Protein AF-K2BDY6-F1 (afdb_monomer_lite)

pLDDT: mean 71.17, std 20.34, range [28.33, 97.94]

Foldseek 3Di:
DVVVVVVVVVVVVVVVVVVVVVVQVVVQVVLQVLVVQLCCCQQVVLHLVSNVVSDDPWADDPPPVFDTDSVSSNVVSVVCCVPPVPKDKDFPDKGGDGQFAPDPPPDDDDDPDPDPRRRDIDTDIDIPGPDDCPDD

Secondary structure (DSSP, 8-state):
-HHHHHHHHHHHHHHHHHHHHHHHHHHHHHHHHHHHHHHIIIIIS--HHHHGGG--S----SSTTSPPHHHHHHHHHHHHHHH-TT-EEEEEEEEE-TTPPPP--SSS-------TT---EEEEEEEE-SS-----

Structure (mmCIF, N/CA/C/O backbone):
data_AF-K2BDY6-F1
#
_entry.id   AF-K2BDY6-F1
#
loop_
_atom_site.group_PDB
_atom_site.id
_atom_site.type_symbol
_atom_site.label_atom_id
_atom_site.label_alt_id
_atom_site.label_comp_id
_atom_site.label_asym_id
_atom_site.label_entity_id
_atom_site.label_seq_id
_atom_site.pdbx_PDB_ins_code
_atom_site.Cartn_x
_atom_site.Cartn_y
_atom_site.Cartn_z
_atom_site.occupancy
_atom_site.B_iso_or_equiv
_atom_site.auth_seq_id
_atom_site.auth_comp_id
_atom_site.auth_asym_id
_atom_site.auth_atom_id
_atom_site.pdbx_PDB_model_num
ATOM 1 N N . MET A 1 1 ? -39.887 6.840 42.040 1.00 62.41 1 MET A N 1
ATOM 2 C CA . MET A 1 1 ? -39.705 6.028 40.812 1.00 62.41 1 MET A CA 1
ATOM 3 C C . MET A 1 1 ? -39.164 6.837 39.627 1.00 62.41 1 MET A C 1
ATOM 5 O O . MET A 1 1 ? -38.051 6.552 39.215 1.00 62.41 1 MET A O 1
ATOM 9 N N . LYS A 1 2 ? -39.829 7.901 39.139 1.00 54.91 2 LYS A N 1
ATOM 10 C CA . LYS A 1 2 ? -39.372 8.695 37.964 1.00 54.91 2 LYS A CA 1
ATOM 11 C C . LYS A 1 2 ? -37.924 9.236 38.045 1.00 54.91 2 LYS A C 1
ATOM 13 O O . LYS A 1 2 ? -37.188 9.173 37.069 1.00 54.91 2 LYS A O 1
ATOM 18 N N . ARG A 1 3 ? -37.480 9.690 39.228 1.00 62.12 3 ARG A N 1
ATOM 19 C CA . ARG A 1 3 ? -36.094 10.154 39.475 1.00 62.12 3 ARG A CA 1
ATOM 20 C C . ARG A 1 3 ? -35.042 9.033 39.459 1.00 62.12 3 ARG A C 1
ATOM 22 O O . ARG A 1 3 ? -33.893 9.304 39.135 1.00 62.12 3 ARG A O 1
ATOM 29 N N . LEU A 1 4 ? -35.422 7.798 39.801 1.00 63.75 4 LEU A N 1
ATOM 30 C CA . LEU A 1 4 ? -34.529 6.634 39.728 1.00 63.75 4 LEU A CA 1
ATOM 31 C C . LEU A 1 4 ? -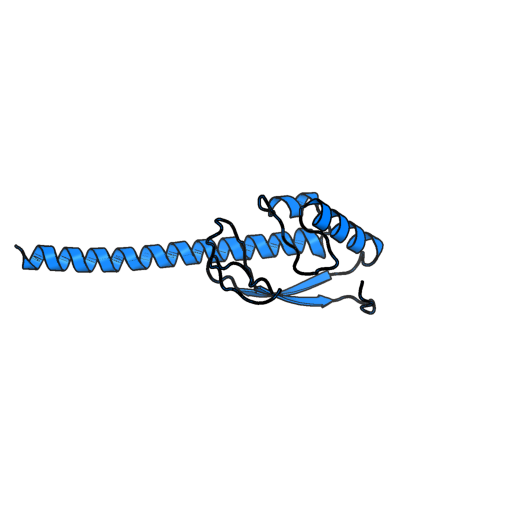34.371 6.161 38.277 1.00 63.75 4 LEU A C 1
ATOM 33 O O . LEU A 1 4 ? -33.253 5.925 37.837 1.00 63.75 4 LEU A O 1
ATOM 37 N N . VAL A 1 5 ? -35.479 6.108 37.527 1.00 67.25 5 VAL A N 1
ATOM 38 C CA . VAL A 1 5 ? -35.483 5.748 36.098 1.00 67.25 5 VAL A CA 1
ATOM 39 C C . VAL A 1 5 ? -34.648 6.747 35.289 1.00 67.25 5 VAL A C 1
ATOM 41 O O . VAL A 1 5 ? -33.817 6.345 34.486 1.00 67.25 5 VAL A O 1
ATOM 44 N N . SER A 1 6 ? -34.776 8.048 35.571 1.00 69.25 6 SER A N 1
ATOM 45 C CA . SER A 1 6 ? -33.988 9.095 34.906 1.00 69.25 6 SER A CA 1
ATOM 46 C C . SER A 1 6 ? -32.477 8.985 35.164 1.00 69.25 6 SER A C 1
ATOM 48 O O . SER A 1 6 ? -31.698 9.140 34.227 1.00 69.25 6 SER A O 1
ATOM 50 N N . LYS A 1 7 ? -32.044 8.661 36.392 1.00 67.50 7 LYS A N 1
ATOM 51 C CA . LYS A 1 7 ? -30.616 8.455 36.698 1.00 67.50 7 LYS A CA 1
ATOM 52 C C . LYS A 1 7 ? -30.046 7.224 35.993 1.00 67.50 7 LYS A C 1
ATOM 54 O O . LYS A 1 7 ? -28.938 7.295 35.474 1.00 67.50 7 LYS A O 1
ATOM 59 N N . PHE A 1 8 ? -30.810 6.132 35.934 1.00 72.56 8 PHE A N 1
ATOM 60 C CA . PHE A 1 8 ? -30.404 4.931 35.203 1.00 72.56 8 PHE A CA 1
ATOM 61 C C . PHE A 1 8 ? -30.235 5.206 33.708 1.00 72.56 8 PHE A C 1
ATOM 63 O O . PHE A 1 8 ? -29.201 4.852 33.158 1.00 72.56 8 PHE A O 1
ATOM 70 N N . VAL A 1 9 ? -31.184 5.915 33.085 1.00 73.12 9 VAL A N 1
ATOM 71 C CA . VAL A 1 9 ? -31.114 6.274 31.657 1.00 73.12 9 VAL A CA 1
ATOM 72 C C . VAL A 1 9 ? -29.879 7.128 31.342 1.00 73.12 9 VAL A C 1
ATOM 74 O O . VAL A 1 9 ? -29.200 6.876 30.353 1.00 73.12 9 VAL A O 1
ATOM 77 N N . VAL A 1 10 ? -29.536 8.105 32.189 1.00 76.38 10 VAL A N 1
ATOM 78 C CA . VAL A 1 10 ? -28.342 8.946 31.982 1.00 76.38 10 VAL A CA 1
ATOM 79 C C . VAL A 1 10 ? -27.049 8.130 32.097 1.00 76.38 10 VAL A C 1
ATOM 81 O O . VAL A 1 10 ? -26.173 8.256 31.243 1.00 76.38 10 VAL A O 1
ATOM 84 N N . ILE A 1 11 ? -26.939 7.256 33.104 1.00 77.19 11 ILE A N 1
ATOM 85 C CA . ILE A 1 11 ? -25.751 6.411 33.314 1.00 77.19 11 ILE A CA 1
ATOM 86 C C . ILE A 1 11 ? -25.575 5.410 32.165 1.00 77.19 11 ILE A C 1
ATOM 88 O O . ILE A 1 11 ? -24.464 5.251 31.661 1.00 77.19 11 ILE A O 1
ATOM 92 N N . THR A 1 12 ? -26.652 4.776 31.695 1.00 72.56 12 THR A N 1
ATOM 93 C CA . THR A 1 12 ? -26.575 3.857 30.550 1.00 72.56 12 THR A CA 1
ATOM 94 C C . THR A 1 12 ? -26.186 4.576 29.261 1.00 72.56 12 THR A C 1
ATOM 96 O O . THR A 1 12 ? -25.372 4.057 28.504 1.00 72.56 12 THR A O 1
ATOM 99 N N . SER A 1 13 ? -26.691 5.792 29.028 1.00 72.44 13 SER A N 1
ATOM 100 C CA . SER A 1 13 ? -26.316 6.588 27.852 1.0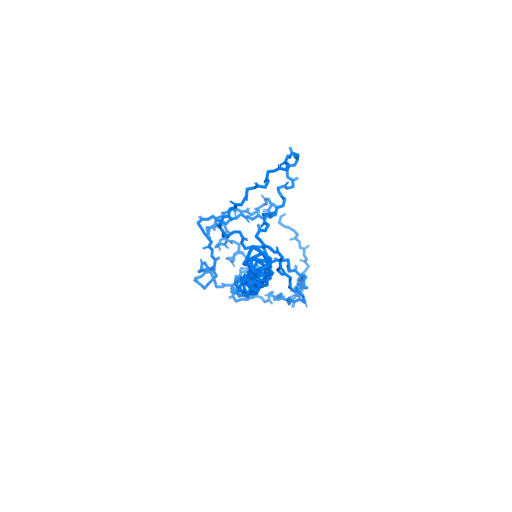0 72.44 13 SER A CA 1
ATOM 101 C C . SER A 1 13 ? -24.838 6.992 27.868 1.00 72.44 13 SER A C 1
ATOM 103 O O . SER A 1 13 ? -24.176 6.921 26.838 1.00 72.44 13 SER A O 1
ATOM 105 N N . LEU A 1 14 ? -24.291 7.351 29.034 1.00 70.25 14 LEU A N 1
ATOM 106 C CA . LEU A 1 14 ? -22.862 7.656 29.201 1.00 70.25 14 LEU A CA 1
ATOM 107 C C . LEU A 1 14 ? -21.963 6.428 28.974 1.00 70.25 14 LEU A C 1
ATOM 109 O O . LEU A 1 14 ? -20.885 6.552 28.392 1.00 70.25 14 LEU A O 1
ATOM 113 N N . LEU A 1 15 ? -22.401 5.235 29.387 1.00 68.75 15 LEU A N 1
ATOM 114 C CA . LEU A 1 15 ? -21.656 3.991 29.162 1.00 68.75 15 LEU A CA 1
ATOM 115 C C . LEU A 1 15 ? -21.592 3.609 27.673 1.00 68.75 15 LEU A C 1
ATOM 117 O O . LEU A 1 15 ? -20.525 3.229 27.197 1.00 68.75 15 LEU A O 1
ATOM 121 N N . MET A 1 16 ? -22.683 3.788 26.921 1.00 65.25 16 MET A N 1
ATOM 122 C CA . MET A 1 16 ? -22.732 3.466 25.484 1.00 65.25 16 MET A CA 1
ATOM 123 C C . MET A 1 16 ? -21.770 4.313 24.640 1.00 65.25 16 MET A C 1
ATOM 125 O O . MET A 1 16 ? -21.199 3.825 23.667 1.00 65.25 16 MET A O 1
ATOM 129 N N . ILE A 1 17 ? -21.553 5.573 25.024 1.00 63.19 17 ILE A N 1
ATOM 130 C CA . ILE A 1 17 ? -20.669 6.495 24.300 1.00 63.19 17 ILE A CA 1
ATOM 131 C C . ILE A 1 17 ? -19.211 5.996 24.322 1.00 63.19 17 ILE A C 1
ATOM 133 O O . ILE A 1 17 ? -18.536 6.024 23.295 1.00 63.19 17 ILE A O 1
ATOM 137 N N . ASN A 1 18 ? -18.738 5.470 25.457 1.00 64.69 18 ASN A N 1
ATOM 138 C CA . ASN A 1 18 ? -17.367 4.963 25.593 1.00 64.69 18 ASN A CA 1
ATOM 139 C C . ASN A 1 18 ? -17.100 3.735 24.705 1.00 64.69 18 ASN A C 1
ATOM 141 O O . ASN A 1 18 ? -16.022 3.613 24.123 1.00 64.69 18 ASN A O 1
ATOM 145 N N . SER A 1 19 ? -18.087 2.847 24.553 1.00 64.50 19 SER A N 1
ATOM 146 C CA . SER A 1 19 ? -17.963 1.652 23.709 1.00 64.50 19 SER A CA 1
ATOM 147 C C . SER A 1 19 ? -17.822 1.994 22.224 1.00 64.50 19 SER A C 1
ATOM 149 O O . SER A 1 19 ? -17.033 1.361 21.529 1.00 64.50 19 SER A O 1
ATOM 151 N N . VAL A 1 20 ? -18.525 3.023 21.740 1.00 66.44 20 VAL A N 1
ATOM 152 C CA . VAL A 1 20 ? -18.424 3.475 20.341 1.00 66.44 20 VAL A CA 1
ATOM 153 C C . VAL A 1 20 ? -17.030 4.036 20.035 1.00 66.44 20 VAL A C 1
ATOM 155 O O . VAL A 1 20 ? -16.454 3.704 19.000 1.00 66.44 20 VAL A O 1
ATOM 158 N N . TYR A 1 21 ? -16.446 4.827 20.943 1.00 70.12 21 TYR A N 1
ATOM 159 C CA . TYR A 1 21 ? -15.077 5.332 20.768 1.00 70.12 21 TYR A CA 1
ATOM 160 C C . TYR A 1 21 ? -14.038 4.206 20.720 1.00 70.12 21 TYR A C 1
ATOM 162 O O . TYR A 1 21 ? -13.149 4.235 19.870 1.00 70.12 21 TYR A O 1
ATOM 170 N N . ALA A 1 22 ? -14.166 3.194 21.583 1.00 63.62 22 ALA A N 1
ATOM 171 C CA . ALA A 1 22 ? -13.259 2.047 21.593 1.00 63.62 22 ALA A CA 1
ATOM 172 C C . ALA A 1 22 ? -13.341 1.214 20.299 1.00 63.62 22 ALA A C 1
ATOM 174 O O . ALA A 1 22 ? -12.312 0.764 19.794 1.00 63.62 22 ALA A O 1
ATOM 175 N N . ILE A 1 23 ? -14.543 1.043 19.736 1.00 67.19 23 ILE A N 1
ATOM 176 C CA . ILE A 1 23 ? -14.751 0.349 18.454 1.00 67.19 23 ILE A CA 1
ATOM 177 C C . ILE A 1 23 ? -14.083 1.118 17.308 1.00 67.19 23 ILE A C 1
ATOM 179 O O . ILE A 1 23 ? -13.337 0.527 16.529 1.00 67.19 23 ILE A O 1
ATOM 183 N N . ASN A 1 24 ? -14.286 2.437 17.237 1.00 73.94 24 ASN A N 1
ATOM 184 C CA . ASN A 1 24 ? -13.678 3.266 16.194 1.00 73.94 24 ASN A CA 1
ATOM 185 C C . ASN A 1 24 ? -12.147 3.260 16.280 1.00 73.94 24 ASN A C 1
ATOM 187 O O . ASN A 1 24 ? -11.480 3.158 15.256 1.00 73.94 24 ASN A O 1
ATOM 191 N N . TYR A 1 25 ? -11.589 3.318 17.492 1.00 74.12 25 TYR A N 1
ATOM 192 C CA . TYR A 1 25 ? -10.142 3.232 17.691 1.00 74.12 25 TYR A CA 1
ATOM 193 C C . TYR A 1 25 ? -9.575 1.886 17.218 1.00 74.12 25 TYR A C 1
ATOM 195 O O . TYR A 1 25 ? -8.566 1.847 16.519 1.00 74.12 25 TYR A O 1
ATOM 203 N N . ASN A 1 26 ? -10.247 0.775 17.537 1.00 81.06 26 ASN A N 1
ATOM 204 C CA . ASN A 1 26 ? -9.825 -0.548 17.077 1.00 81.06 26 ASN A CA 1
ATOM 205 C C . ASN A 1 26 ? -9.829 -0.636 15.540 1.00 81.06 26 ASN A C 1
ATOM 207 O O . ASN A 1 26 ? -8.846 -1.072 14.940 1.00 81.06 26 ASN A O 1
ATOM 211 N N . GLN A 1 27 ? -10.885 -0.125 14.898 1.00 79.50 27 GLN A N 1
ATOM 212 C CA . GLN A 1 27 ? -10.972 -0.090 13.439 1.00 79.50 27 GLN A CA 1
ATOM 213 C C . GLN A 1 27 ? -9.875 0.781 12.808 1.00 79.50 27 GLN A C 1
ATOM 215 O O . GLN A 1 27 ? -9.286 0.386 11.805 1.00 79.50 27 GLN A O 1
ATOM 220 N N . GLN A 1 28 ? -9.557 1.936 13.400 1.00 80.19 28 GLN A N 1
ATOM 221 C CA . GLN A 1 28 ? -8.460 2.797 12.945 1.00 80.19 28 GLN A CA 1
ATOM 222 C C . GLN A 1 28 ? -7.107 2.080 13.015 1.00 80.19 28 GLN A C 1
ATOM 224 O O . GLN A 1 28 ? -6.319 2.159 12.074 1.00 80.19 28 GLN A O 1
ATOM 229 N N . GLU A 1 29 ? -6.841 1.341 14.092 1.00 82.50 29 GLU A N 1
ATOM 230 C CA . GLU A 1 29 ? -5.606 0.566 14.224 1.00 82.50 29 GLU A CA 1
ATOM 231 C C . GLU A 1 29 ? -5.522 -0.562 13.188 1.00 82.50 29 GLU A C 1
ATOM 233 O O . GLU A 1 29 ? -4.480 -0.708 12.549 1.00 82.50 29 GLU A O 1
ATOM 238 N N . ILE A 1 30 ? -6.614 -1.295 12.942 1.00 83.75 30 ILE A N 1
ATOM 239 C CA . ILE A 1 30 ? -6.684 -2.300 11.865 1.00 83.75 30 ILE A CA 1
ATOM 240 C C . ILE A 1 30 ? -6.424 -1.646 10.505 1.00 83.75 30 ILE A C 1
ATOM 242 O O . ILE A 1 30 ? -5.611 -2.136 9.722 1.00 83.75 30 ILE A O 1
ATOM 246 N N . ASN A 1 31 ? -7.069 -0.509 10.237 1.00 81.19 31 ASN A N 1
ATOM 247 C CA . ASN A 1 31 ? -6.905 0.219 8.985 1.00 81.19 31 ASN A CA 1
ATOM 248 C C . ASN A 1 31 ? -5.450 0.654 8.779 1.00 81.19 31 ASN A C 1
ATOM 250 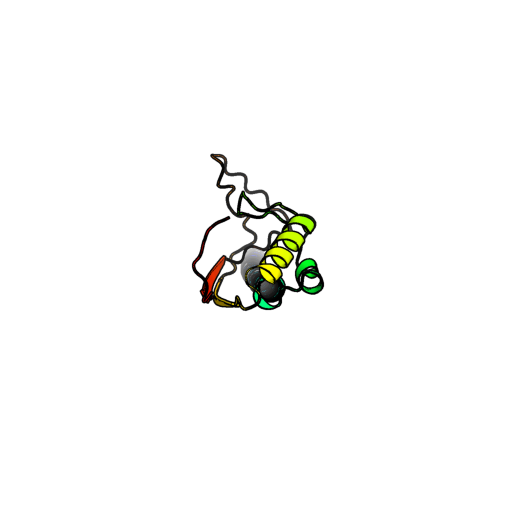O O . ASN A 1 31 ? -4.882 0.464 7.703 1.00 81.19 31 ASN A O 1
ATOM 254 N N . LYS A 1 32 ? -4.816 1.179 9.831 1.00 83.06 32 LYS A N 1
ATOM 255 C CA . LYS A 1 32 ? -3.401 1.544 9.817 1.00 83.06 32 LYS A CA 1
ATOM 256 C C . LYS A 1 32 ? -2.523 0.343 9.473 1.00 83.06 32 LYS A C 1
ATOM 258 O O . LYS A 1 32 ? -1.678 0.466 8.591 1.00 83.06 32 LYS A O 1
ATOM 263 N N . GLN A 1 33 ? -2.729 -0.804 10.125 1.00 88.44 33 GLN A N 1
ATOM 264 C CA . GLN A 1 33 ? -1.943 -2.011 9.845 1.00 88.44 33 GLN A CA 1
ATOM 265 C C . GLN A 1 33 ? -2.139 -2.500 8.409 1.00 88.44 33 GLN A C 1
ATOM 267 O O . GLN A 1 33 ? -1.155 -2.755 7.723 1.00 88.44 33 GLN A O 1
ATOM 272 N N . ASN A 1 34 ? -3.375 -2.521 7.908 1.00 88.06 34 ASN A N 1
ATOM 273 C CA . ASN A 1 34 ? -3.658 -2.901 6.524 1.00 88.06 34 ASN A CA 1
ATOM 274 C C . ASN A 1 34 ? -2.917 -2.011 5.516 1.00 88.06 34 ASN A C 1
ATOM 276 O O . ASN A 1 34 ? -2.368 -2.521 4.542 1.00 88.06 34 ASN A O 1
ATOM 280 N N . VAL A 1 35 ? -2.860 -0.693 5.745 1.00 86.06 35 VAL A N 1
ATOM 281 C CA . VAL A 1 35 ? -2.115 0.219 4.861 1.00 86.06 35 VAL A CA 1
ATOM 282 C C . VAL A 1 35 ? -0.604 0.002 4.967 1.00 86.06 35 VAL A C 1
ATOM 284 O O . VAL A 1 35 ? 0.080 0.021 3.944 1.00 86.06 35 VAL A O 1
ATOM 287 N N . LEU A 1 36 ? -0.073 -0.222 6.173 1.00 88.69 36 LEU A N 1
ATOM 288 C CA . LEU A 1 36 ? 1.348 -0.525 6.373 1.00 88.69 36 LEU A CA 1
ATOM 289 C C . LEU A 1 36 ? 1.752 -1.814 5.648 1.00 88.69 36 LEU A C 1
ATOM 291 O O . LEU A 1 36 ? 2.749 -1.827 4.925 1.00 88.69 36 LEU A O 1
ATOM 295 N N . GLU A 1 37 ? 0.960 -2.874 5.798 1.00 92.69 37 GLU A N 1
ATOM 296 C CA . GLU A 1 37 ? 1.196 -4.151 5.130 1.00 92.69 37 GLU A CA 1
ATOM 297 C C . GLU A 1 37 ? 1.058 -4.018 3.614 1.00 92.69 37 GLU A C 1
ATOM 299 O O . GLU A 1 37 ? 1.962 -4.428 2.887 1.00 92.69 37 GLU A O 1
ATOM 304 N N . PHE A 1 38 ? -0.011 -3.380 3.126 1.00 91.94 38 PHE A N 1
ATOM 305 C CA . PHE A 1 38 ? -0.179 -3.076 1.705 1.00 91.94 38 PHE A CA 1
ATOM 306 C C . PHE A 1 38 ? 1.052 -2.371 1.131 1.00 91.94 38 PHE A C 1
ATOM 308 O O . PHE A 1 38 ? 1.575 -2.786 0.096 1.00 91.94 38 PHE A O 1
ATOM 315 N N . TYR A 1 39 ? 1.530 -1.327 1.812 1.00 91.12 39 TYR A N 1
ATOM 316 C CA . TYR A 1 39 ? 2.662 -0.535 1.356 1.00 91.12 39 TYR A CA 1
ATOM 317 C C . TYR A 1 39 ? 3.948 -1.364 1.301 1.00 91.12 39 TYR A C 1
ATOM 319 O O . TYR A 1 39 ? 4.659 -1.336 0.296 1.00 91.12 39 TYR A O 1
ATOM 327 N N . ASP A 1 40 ? 4.235 -2.146 2.341 1.00 93.94 40 ASP A N 1
ATOM 328 C CA . ASP A 1 40 ? 5.412 -3.011 2.361 1.00 93.94 40 ASP A CA 1
ATOM 329 C C . ASP A 1 40 ? 5.355 -4.081 1.257 1.00 93.94 40 ASP A C 1
ATOM 331 O O . ASP A 1 40 ? 6.328 -4.274 0.522 1.00 93.94 40 ASP A O 1
ATOM 335 N N . LYS A 1 41 ? 4.195 -4.727 1.063 1.00 96.38 41 LYS A N 1
ATOM 336 C CA . LYS A 1 41 ? 4.001 -5.715 -0.010 1.00 96.38 41 LYS A CA 1
ATOM 337 C C . LYS A 1 41 ? 4.147 -5.093 -1.397 1.00 96.38 41 LYS A C 1
ATOM 339 O O . LYS A 1 41 ? 4.857 -5.643 -2.239 1.00 96.38 41 LYS A O 1
ATOM 344 N N . ALA A 1 42 ? 3.516 -3.947 -1.636 1.00 92.81 42 ALA A N 1
ATOM 345 C CA . ALA A 1 42 ? 3.508 -3.305 -2.944 1.00 92.81 42 ALA A CA 1
ATOM 346 C C . ALA A 1 42 ? 4.859 -2.672 -3.301 1.00 92.81 42 ALA A C 1
ATOM 348 O O . ALA A 1 42 ? 5.352 -2.865 -4.408 1.00 92.81 42 ALA A O 1
ATOM 349 N N . ILE A 1 43 ? 5.466 -1.919 -2.382 1.00 91.19 43 ILE A N 1
ATOM 350 C CA . ILE A 1 43 ? 6.610 -1.050 -2.690 1.00 91.19 43 ILE A CA 1
ATOM 351 C C . ILE A 1 43 ? 7.937 -1.731 -2.373 1.00 91.19 43 ILE A C 1
ATOM 353 O O . ILE A 1 43 ? 8.828 -1.789 -3.223 1.00 91.19 43 ILE A O 1
ATOM 357 N N . ASN A 1 44 ? 8.076 -2.273 -1.164 1.00 93.25 44 ASN A N 1
ATOM 358 C CA . ASN A 1 44 ? 9.346 -2.837 -0.712 1.00 93.25 44 ASN A CA 1
ATOM 359 C C . ASN A 1 44 ? 9.559 -4.234 -1.291 1.00 93.25 44 ASN A C 1
ATOM 361 O O . ASN A 1 44 ? 10.588 -4.494 -1.918 1.00 93.25 44 ASN A O 1
ATOM 365 N N . GLN A 1 45 ? 8.563 -5.109 -1.132 1.00 96.62 45 GLN A N 1
ATOM 366 C CA . GLN A 1 45 ? 8.615 -6.490 -1.620 1.00 96.62 45 GLN A CA 1
ATOM 367 C C . GLN A 1 45 ? 8.293 -6.597 -3.113 1.00 96.62 45 GLN A C 1
ATOM 369 O O . GLN A 1 45 ? 8.661 -7.583 -3.750 1.00 96.62 45 GLN A O 1
ATOM 374 N N . LYS A 1 46 ? 7.631 -5.581 -3.686 1.00 96.19 46 LYS A N 1
ATOM 375 C CA . LYS A 1 46 ? 7.221 -5.556 -5.097 1.00 96.19 46 LYS A CA 1
ATOM 376 C C . LYS A 1 46 ? 6.367 -6.788 -5.448 1.00 96.19 46 LYS A C 1
ATOM 378 O O . LYS A 1 46 ? 6.441 -7.340 -6.547 1.00 96.19 46 LYS A O 1
ATOM 383 N N . ASP A 1 47 ? 5.549 -7.246 -4.505 1.00 97.94 47 ASP A N 1
ATOM 384 C CA . ASP A 1 47 ? 4.696 -8.422 -4.639 1.00 97.94 47 ASP A CA 1
ATOM 385 C C . ASP A 1 47 ? 3.238 -7.994 -4.825 1.00 97.94 47 ASP A C 1
ATOM 387 O O . ASP A 1 47 ? 2.498 -7.747 -3.871 1.00 97.94 47 ASP A O 1
ATOM 391 N N . PHE A 1 48 ? 2.813 -7.935 -6.089 1.00 96.94 48 PHE A N 1
ATOM 392 C CA . PHE A 1 48 ? 1.427 -7.635 -6.433 1.00 96.94 48 PHE A CA 1
ATOM 393 C C . PHE A 1 48 ? 0.447 -8.674 -5.870 1.00 96.94 48 PHE A C 1
ATOM 395 O O . PHE A 1 48 ? -0.639 -8.307 -5.430 1.00 96.94 48 PHE A O 1
ATOM 402 N N . ALA A 1 49 ? 0.810 -9.960 -5.857 1.00 97.56 49 ALA A N 1
ATOM 403 C CA . ALA A 1 49 ? -0.102 -11.011 -5.419 1.00 97.56 49 ALA A CA 1
ATOM 404 C C . ALA A 1 49 ? -0.381 -10.934 -3.912 1.00 97.56 49 ALA A C 1
ATOM 406 O O . ALA A 1 49 ? -1.495 -11.236 -3.473 1.00 97.56 49 ALA A O 1
ATOM 407 N N . ALA A 1 50 ? 0.610 -10.503 -3.130 1.00 97.50 50 ALA A N 1
ATOM 408 C CA . ALA A 1 50 ? 0.431 -10.184 -1.721 1.00 97.50 50 ALA A CA 1
ATOM 409 C C . ALA A 1 50 ? -0.309 -8.852 -1.522 1.00 97.50 50 ALA A C 1
ATOM 411 O O . ALA A 1 50 ? -1.243 -8.799 -0.724 1.00 97.50 50 ALA A O 1
ATOM 412 N N . ALA A 1 51 ? 0.055 -7.802 -2.265 1.00 94.69 51 ALA A N 1
ATOM 413 C CA . ALA A 1 51 ? -0.525 -6.466 -2.115 1.00 94.69 51 ALA A CA 1
ATOM 414 C C . ALA A 1 51 ? -2.007 -6.385 -2.520 1.00 94.69 51 ALA A C 1
ATOM 416 O O . ALA A 1 51 ? -2.785 -5.699 -1.861 1.00 94.69 51 ALA A O 1
ATOM 417 N N . GLN A 1 52 ? -2.433 -7.106 -3.564 1.00 94.31 52 GLN A N 1
ATOM 418 C CA . GLN A 1 52 ? -3.815 -7.038 -4.062 1.00 94.31 52 GLN A CA 1
ATOM 419 C C . GLN A 1 52 ? -4.862 -7.471 -3.022 1.00 94.31 52 GLN A C 1
ATOM 421 O O . GLN A 1 52 ? -6.022 -7.091 -3.128 1.00 94.31 52 GLN A O 1
ATOM 426 N N . LYS A 1 53 ? -4.459 -8.233 -1.995 1.00 93.88 53 LYS A N 1
ATOM 427 C CA . LYS A 1 53 ? -5.342 -8.687 -0.907 1.00 93.88 53 LYS A CA 1
ATOM 428 C C . LYS A 1 53 ? -5.887 -7.544 -0.051 1.00 93.88 53 LYS A C 1
ATOM 430 O O . LYS A 1 53 ? -6.891 -7.730 0.625 1.00 93.88 53 LYS A O 1
ATOM 435 N N . TYR A 1 54 ? -5.226 -6.390 -0.079 1.00 89.88 54 TYR A N 1
ATOM 436 C CA . TYR A 1 54 ? -5.620 -5.200 0.671 1.00 89.88 54 TYR A CA 1
ATOM 437 C C . TYR A 1 54 ? -6.418 -4.207 -0.183 1.00 89.88 54 TYR A C 1
ATOM 439 O O . TYR A 1 54 ? -6.804 -3.148 0.308 1.00 89.88 54 TYR A O 1
ATOM 447 N N . LEU A 1 55 ? -6.656 -4.518 -1.463 1.00 86.31 55 LEU A N 1
ATOM 448 C CA . LEU A 1 55 ? -7.463 -3.671 -2.329 1.00 86.31 55 LEU A CA 1
ATOM 449 C C . LEU A 1 55 ? -8.951 -3.894 -2.055 1.00 86.31 55 LEU A C 1
ATOM 451 O O . LEU A 1 55 ? -9.425 -5.026 -1.960 1.00 86.31 55 LEU A O 1
ATOM 455 N N . GLY A 1 56 ? -9.693 -2.790 -1.973 1.00 83.94 56 GLY A N 1
ATOM 456 C CA . GLY A 1 56 ? -11.147 -2.815 -2.071 1.00 83.94 56 GLY A CA 1
ATOM 457 C C . GLY A 1 56 ? -11.610 -3.065 -3.509 1.00 83.94 56 GLY A C 1
ATOM 458 O O . GLY A 1 56 ? -10.811 -3.297 -4.416 1.00 83.94 56 GLY A O 1
ATOM 459 N N . SER A 1 57 ? -12.917 -2.948 -3.748 1.00 82.44 57 SER A N 1
ATOM 460 C CA . SER A 1 57 ? -13.494 -3.064 -5.099 1.00 82.44 57 SER A CA 1
ATOM 461 C C . SER A 1 57 ? -12.927 -2.048 -6.096 1.00 82.44 57 SER A C 1
ATOM 463 O O . SER A 1 57 ? -12.939 -2.294 -7.301 1.00 82.44 57 SER A O 1
ATOM 465 N N . HIS A 1 58 ? -12.422 -0.918 -5.597 1.00 80.56 58 HIS A N 1
ATOM 466 C CA . HIS A 1 58 ? -11.785 0.128 -6.382 1.00 80.56 58 HIS A CA 1
ATOM 467 C C . HIS A 1 58 ? -10.518 0.627 -5.685 1.00 80.56 58 HIS A C 1
ATOM 469 O O . HIS A 1 58 ? -10.494 0.811 -4.468 1.00 80.56 58 HIS A O 1
ATOM 475 N N . TYR A 1 59 ? -9.484 0.881 -6.484 1.00 84.12 59 TYR A N 1
ATOM 476 C CA . TYR A 1 59 ? -8.237 1.511 -6.069 1.00 84.12 59 TYR A CA 1
ATOM 477 C C . TYR A 1 59 ? -8.079 2.811 -6.847 1.00 84.12 59 TYR A C 1
ATOM 479 O O . TYR A 1 59 ? -8.039 2.771 -8.073 1.00 84.12 59 TYR A O 1
ATOM 487 N N . THR A 1 60 ? -8.005 3.939 -6.147 1.00 83.44 60 THR A N 1
ATOM 488 C CA . THR A 1 60 ? -7.748 5.245 -6.762 1.00 83.44 60 THR A CA 1
ATOM 489 C C . THR A 1 60 ? -6.331 5.672 -6.430 1.00 83.44 60 THR A C 1
ATOM 491 O O . THR A 1 60 ? -5.947 5.714 -5.260 1.00 83.44 60 THR A O 1
ATOM 494 N N . GLN A 1 61 ? -5.552 5.970 -7.460 1.00 79.75 61 GLN A N 1
ATOM 495 C CA . GLN A 1 61 ? -4.193 6.448 -7.342 1.00 79.75 61 GLN A CA 1
ATOM 496 C C . GLN A 1 61 ? -4.181 7.977 -7.410 1.00 79.75 61 GLN A C 1
ATOM 498 O O . GLN A 1 61 ? -4.774 8.605 -8.279 1.00 79.75 61 GLN A O 1
ATOM 503 N N . HIS A 1 62 ? -3.485 8.594 -6.460 1.00 77.56 62 HIS A N 1
ATOM 504 C CA . HIS A 1 62 ? -3.353 10.045 -6.392 1.00 77.56 62 HIS A CA 1
ATOM 505 C C . HIS A 1 62 ? -2.329 10.599 -7.381 1.00 77.56 62 HIS A C 1
ATOM 507 O O . HIS A 1 62 ? -2.394 11.783 -7.697 1.00 77.56 62 HIS A O 1
ATOM 513 N N . ASN A 1 63 ? -1.387 9.780 -7.862 1.00 72.62 63 ASN A N 1
ATOM 514 C CA . ASN A 1 63 ? -0.515 10.157 -8.969 1.00 72.62 63 ASN A CA 1
ATOM 515 C C . ASN A 1 63 ? -1.322 10.162 -10.285 1.00 72.62 63 ASN A C 1
ATOM 517 O O . ASN A 1 63 ? -1.635 9.076 -10.770 1.00 72.62 63 ASN A O 1
ATOM 521 N N . PRO A 1 64 ? -1.596 11.328 -10.908 1.00 75.56 64 PRO A N 1
ATOM 522 C CA . PRO A 1 64 ? -2.420 11.410 -12.119 1.00 75.56 64 PRO A CA 1
ATOM 523 C C . PRO A 1 64 ? -1.812 10.699 -13.336 1.00 75.56 64 PRO A C 1
ATOM 525 O O . PRO A 1 64 ? -2.503 10.471 -14.324 1.00 75.56 64 PRO A O 1
ATOM 528 N N . LEU A 1 65 ? -0.511 10.390 -13.288 1.00 74.38 65 LEU A N 1
ATOM 529 C CA . LEU A 1 65 ? 0.209 9.677 -14.346 1.00 74.38 65 LEU A CA 1
ATOM 530 C C . LEU A 1 65 ? 0.128 8.152 -14.197 1.00 74.38 65 LEU A C 1
ATOM 532 O O . LEU A 1 65 ? 0.522 7.426 -15.107 1.00 74.38 65 LEU A O 1
ATOM 536 N N . ALA A 1 66 ? -0.356 7.656 -13.058 1.00 75.81 66 ALA A N 1
ATOM 537 C CA . ALA A 1 66 ? -0.558 6.237 -12.820 1.00 75.81 66 ALA A CA 1
ATOM 538 C C . ALA A 1 66 ? -2.043 5.891 -12.967 1.00 75.81 66 ALA A C 1
ATOM 540 O O . ALA A 1 66 ? -2.916 6.642 -12.543 1.00 75.81 66 ALA A O 1
ATOM 541 N N . ALA A 1 67 ? -2.327 4.739 -13.571 1.00 86.94 67 ALA A N 1
ATOM 542 C CA . ALA A 1 67 ? -3.696 4.269 -13.704 1.00 86.94 67 ALA A CA 1
ATOM 543 C C . ALA A 1 67 ? -4.276 3.838 -12.346 1.00 86.94 67 ALA A C 1
ATOM 545 O O . ALA A 1 67 ? -3.575 3.279 -11.497 1.00 86.94 67 ALA A O 1
ATOM 546 N N . ASP A 1 68 ? -5.579 4.046 -12.192 1.00 86.75 68 ASP A N 1
ATOM 547 C CA . ASP A 1 68 ? -6.382 3.467 -11.120 1.00 86.75 68 ASP A CA 1
ATOM 548 C C . ASP A 1 68 ? -6.507 1.936 -11.270 1.00 86.75 68 ASP A C 1
ATOM 550 O O . ASP A 1 68 ? -6.179 1.341 -12.301 1.00 86.75 68 ASP A O 1
ATOM 554 N N . GLY A 1 69 ? -7.034 1.286 -10.234 1.00 89.94 69 GLY A N 1
ATOM 555 C CA . GLY A 1 69 ? -7.356 -0.139 -10.236 1.00 89.94 69 GLY A CA 1
ATOM 556 C C . GLY A 1 69 ? -6.172 -1.071 -9.962 1.00 89.94 69 GLY A C 1
ATOM 557 O O . GLY A 1 69 ? -5.015 -0.662 -9.830 1.00 89.94 69 GLY A O 1
ATOM 558 N N . ALA A 1 70 ? -6.479 -2.364 -9.852 1.00 91.69 70 ALA A N 1
ATOM 559 C CA . ALA A 1 70 ? -5.491 -3.401 -9.559 1.00 91.69 70 ALA A CA 1
ATOM 560 C C . ALA A 1 70 ? -4.440 -3.520 -10.677 1.00 91.69 70 ALA A C 1
ATOM 562 O O . ALA A 1 70 ? -3.258 -3.731 -10.420 1.00 91.69 70 ALA A O 1
ATOM 563 N N . GLU A 1 71 ? -4.856 -3.320 -11.920 1.00 93.56 71 GLU A N 1
ATOM 564 C CA . GLU A 1 71 ? -4.035 -3.341 -13.122 1.00 93.56 71 GLU A CA 1
ATOM 565 C C . GLU A 1 71 ? -3.044 -2.176 -13.128 1.00 93.56 71 GLU A C 1
ATOM 567 O O . GLU A 1 71 ? -1.863 -2.383 -13.418 1.00 93.56 71 GLU A O 1
ATOM 572 N N . GLY A 1 72 ? -3.495 -0.980 -12.736 1.00 91.25 72 GLY A N 1
ATOM 573 C CA . GLY A 1 72 ? -2.634 0.184 -12.558 1.00 91.25 72 GLY A CA 1
ATOM 574 C C . GLY A 1 72 ? -1.574 -0.043 -11.482 1.00 91.25 72 GLY A C 1
ATOM 575 O O . GLY A 1 72 ? -0.383 0.171 -11.726 1.00 91.25 72 GLY A O 1
ATOM 576 N N . LEU A 1 73 ? -1.970 -0.597 -10.329 1.00 91.75 73 LEU A N 1
ATOM 577 C CA . LEU A 1 73 ? -1.022 -0.995 -9.285 1.00 91.75 73 LEU A CA 1
ATOM 578 C C . LEU A 1 73 ? -0.020 -2.044 -9.791 1.00 91.75 73 LEU A C 1
ATOM 580 O O . LEU A 1 73 ? 1.179 -1.924 -9.542 1.00 91.75 73 LEU A O 1
ATOM 584 N N . LYS A 1 74 ? -0.486 -3.072 -10.507 1.00 95.31 74 LYS A N 1
ATOM 585 C CA . LYS A 1 74 ? 0.374 -4.129 -11.054 1.00 95.31 74 LYS A CA 1
ATOM 586 C C . LYS A 1 74 ? 1.423 -3.558 -12.007 1.00 95.31 74 LYS A C 1
ATOM 588 O O . LYS A 1 74 ? 2.590 -3.938 -11.913 1.00 95.31 74 LYS A O 1
ATOM 593 N N . ALA A 1 75 ? 1.023 -2.640 -12.887 1.00 94.31 75 ALA A N 1
ATOM 594 C CA . ALA A 1 75 ? 1.931 -1.956 -13.802 1.00 94.31 75 ALA A CA 1
ATOM 595 C C . ALA A 1 75 ? 2.976 -1.122 -13.045 1.00 94.31 75 ALA A C 1
ATOM 597 O O . ALA A 1 75 ? 4.164 -1.196 -13.356 1.00 94.31 75 ALA A O 1
ATOM 598 N N . PHE A 1 76 ? 2.563 -0.398 -12.003 1.00 91.50 76 PHE A N 1
ATOM 599 C CA . PHE A 1 76 ? 3.483 0.375 -11.169 1.00 91.50 76 PHE A CA 1
ATOM 600 C C . PHE A 1 76 ? 4.492 -0.511 -10.420 1.00 91.50 76 PHE A C 1
ATOM 602 O O . PHE A 1 76 ? 5.686 -0.219 -10.403 1.00 91.50 76 PHE A O 1
ATOM 609 N N . ILE A 1 77 ? 4.048 -1.638 -9.855 1.00 94.00 77 ILE A N 1
ATOM 610 C CA . ILE A 1 77 ? 4.944 -2.606 -9.206 1.00 94.00 77 ILE A CA 1
ATOM 611 C C . ILE A 1 77 ? 5.957 -3.174 -10.208 1.00 94.00 77 ILE A C 1
ATOM 613 O O . ILE A 1 77 ? 7.132 -3.321 -9.871 1.00 94.00 77 ILE A O 1
ATOM 617 N N . GLN A 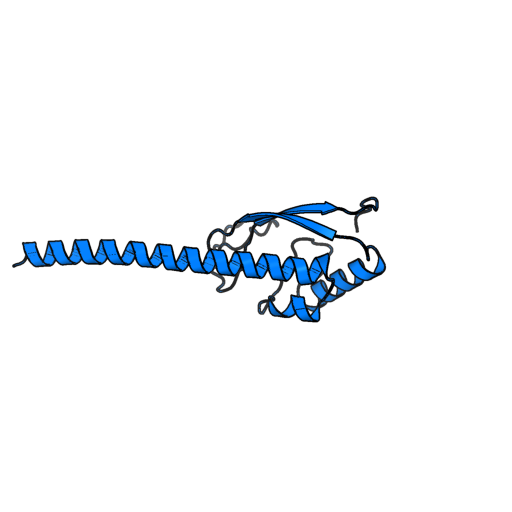1 78 ? 5.529 -3.477 -11.437 1.00 95.12 78 GLN A N 1
ATOM 618 C CA . GLN A 1 78 ? 6.437 -3.935 -12.488 1.00 95.12 78 GLN A CA 1
ATOM 619 C C . GLN A 1 78 ? 7.472 -2.856 -12.837 1.00 95.12 78 GLN A C 1
ATOM 621 O O . GLN A 1 78 ? 8.667 -3.137 -12.843 1.00 95.12 78 GLN A O 1
ATOM 626 N N . TYR A 1 79 ? 7.037 -1.605 -12.998 1.00 91.44 79 TYR A N 1
ATOM 627 C CA . TYR A 1 79 ? 7.934 -0.469 -13.206 1.00 91.44 79 TYR A CA 1
ATOM 628 C C . TYR A 1 79 ? 8.989 -0.340 -12.093 1.00 91.44 79 TYR A C 1
ATOM 630 O O . TYR A 1 79 ? 10.167 -0.129 -12.391 1.00 91.44 79 TYR A O 1
ATOM 638 N N . LEU A 1 80 ? 8.603 -0.514 -10.822 1.00 91.50 80 LEU A N 1
ATOM 639 C CA . LEU A 1 80 ? 9.546 -0.505 -9.698 1.00 91.50 80 LEU A CA 1
ATOM 640 C C . LEU A 1 80 ? 10.561 -1.649 -9.780 1.00 91.50 80 LEU A C 1
ATOM 642 O O . LEU A 1 80 ? 11.720 -1.441 -9.438 1.00 91.50 80 LEU A O 1
ATOM 646 N N . LYS A 1 81 ? 10.160 -2.847 -10.220 1.00 94.38 81 LYS A N 1
ATOM 647 C CA . LYS A 1 81 ? 11.096 -3.970 -10.405 1.00 94.38 81 LYS A CA 1
ATOM 648 C C . LYS A 1 81 ? 12.128 -3.675 -11.483 1.00 94.38 81 LYS A C 1
ATOM 650 O O . LYS A 1 81 ? 13.304 -3.950 -11.269 1.00 94.38 81 LYS A O 1
ATOM 655 N N . ASP A 1 82 ? 11.682 -3.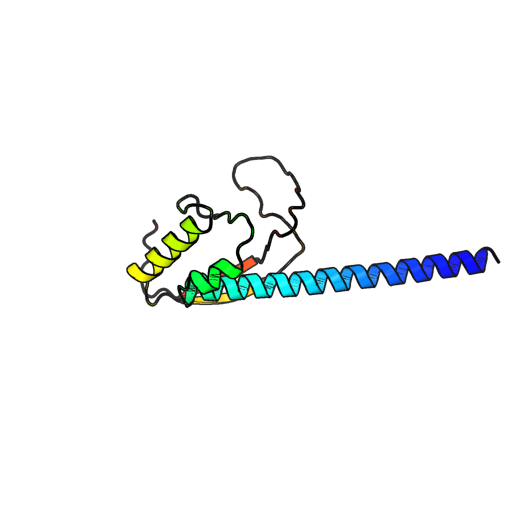111 -12.598 1.00 95.06 82 ASP A N 1
ATOM 656 C CA . ASP A 1 82 ? 12.524 -2.920 -13.777 1.00 95.06 82 ASP A CA 1
ATOM 657 C C . ASP A 1 82 ? 13.499 -1.749 -13.599 1.00 95.06 82 ASP A C 1
ATOM 659 O O . ASP A 1 82 ? 14.666 -1.847 -13.970 1.00 95.06 82 ASP A O 1
ATOM 663 N N . ASN A 1 83 ? 13.037 -0.651 -12.993 1.00 91.38 83 ASN A N 1
ATOM 664 C CA . ASN A 1 83 ? 13.803 0.598 -12.920 1.00 91.38 83 ASN A CA 1
ATOM 665 C C . ASN A 1 83 ? 14.462 0.823 -11.556 1.00 91.38 83 ASN A C 1
ATOM 667 O O . ASN A 1 83 ? 15.501 1.476 -11.466 1.00 91.38 83 ASN A O 1
ATOM 671 N N . TYR A 1 84 ? 13.877 0.279 -10.487 1.00 90.25 84 TYR A N 1
ATOM 672 C CA . TYR A 1 84 ? 14.310 0.525 -9.111 1.00 90.25 84 TYR A CA 1
ATOM 673 C C . TYR A 1 84 ? 14.292 -0.753 -8.254 1.00 90.25 84 TYR A C 1
ATOM 675 O O . TYR A 1 84 ? 13.696 -0.765 -7.170 1.00 90.25 84 TYR A O 1
ATOM 683 N N . PRO A 1 85 ? 14.956 -1.845 -8.683 1.00 91.56 85 PRO A N 1
ATOM 684 C CA . PRO A 1 85 ? 14.867 -3.144 -8.007 1.00 91.56 85 PRO A CA 1
ATOM 685 C C . PRO A 1 85 ? 15.261 -3.069 -6.524 1.00 91.56 85 PRO A C 1
ATOM 687 O O . PRO A 1 85 ? 14.630 -3.704 -5.676 1.00 91.56 85 PRO A O 1
ATOM 690 N N . ASN A 1 86 ? 16.235 -2.210 -6.208 1.00 89.44 86 ASN A N 1
ATOM 691 C CA . ASN A 1 86 ? 16.775 -2.014 -4.863 1.00 89.44 86 ASN A CA 1
ATOM 692 C C . ASN A 1 86 ? 16.100 -0.880 -4.076 1.00 89.44 86 ASN A C 1
ATOM 694 O O . ASN A 1 86 ? 16.495 -0.628 -2.940 1.00 89.44 86 ASN A O 1
ATOM 698 N N . ALA A 1 87 ? 15.120 -0.169 -4.651 1.00 85.81 87 ALA A N 1
ATOM 699 C CA . ALA A 1 87 ? 14.428 0.882 -3.913 1.00 85.81 87 ALA A CA 1
ATOM 700 C C . ALA A 1 87 ? 13.676 0.293 -2.720 1.00 85.81 87 ALA A C 1
ATOM 702 O O . ALA A 1 87 ? 12.994 -0.734 -2.836 1.00 85.81 87 ALA A O 1
ATOM 703 N N . HIS A 1 88 ? 13.807 0.990 -1.594 1.00 87.31 88 HIS A N 1
ATOM 704 C CA . HIS A 1 88 ? 13.180 0.659 -0.330 1.00 87.31 88 HIS A CA 1
ATOM 705 C C . HIS A 1 88 ? 12.665 1.935 0.332 1.00 87.31 88 HIS A C 1
ATOM 707 O O . HIS A 1 88 ? 13.301 2.991 0.296 1.00 87.31 88 HIS A O 1
ATOM 713 N N . SER A 1 89 ? 11.491 1.836 0.932 1.00 84.38 89 SER A N 1
ATOM 714 C CA . SER A 1 89 ? 10.814 2.944 1.580 1.00 84.38 89 SER A CA 1
ATOM 715 C C . SER A 1 89 ? 10.617 2.637 3.053 1.00 84.38 89 SER A C 1
ATOM 717 O O . SER A 1 89 ? 10.003 1.638 3.429 1.00 84.38 89 SER A O 1
ATOM 719 N N . GLU A 1 90 ? 11.137 3.534 3.884 1.00 83.44 90 GLU A N 1
ATOM 720 C CA . GLU A 1 90 ? 11.019 3.452 5.329 1.00 83.44 90 GLU A CA 1
ATOM 721 C C . GLU A 1 90 ? 9.868 4.350 5.789 1.00 83.44 90 GLU A C 1
ATOM 723 O O . GLU A 1 90 ? 9.886 5.577 5.623 1.00 83.44 90 GLU A O 1
ATOM 728 N N . ILE A 1 91 ? 8.852 3.731 6.385 1.00 80.00 91 ILE A N 1
ATOM 729 C CA . ILE A 1 91 ? 7.718 4.449 6.959 1.00 80.00 91 ILE A CA 1
ATOM 730 C C . ILE A 1 91 ? 8.147 4.989 8.321 1.00 80.00 91 ILE A C 1
ATOM 732 O O . ILE A 1 91 ? 8.389 4.231 9.256 1.00 80.00 91 ILE A O 1
ATOM 736 N N . LYS A 1 92 ? 8.238 6.314 8.444 1.00 79.50 92 LYS A N 1
ATOM 737 C CA . LYS A 1 92 ? 8.672 6.965 9.688 1.00 79.50 92 LYS A CA 1
ATOM 738 C C . LYS A 1 92 ? 7.535 7.117 10.679 1.00 79.50 92 LYS A C 1
ATOM 740 O O . LYS A 1 92 ? 7.747 7.011 11.883 1.00 79.50 92 LYS A O 1
ATOM 745 N N . ARG A 1 93 ? 6.341 7.430 10.175 1.00 77.06 93 ARG A N 1
ATOM 746 C CA . ARG A 1 93 ? 5.131 7.636 10.977 1.00 77.06 93 ARG A CA 1
ATOM 747 C C . ARG A 1 93 ? 3.907 7.228 10.170 1.00 77.06 93 ARG A C 1
ATOM 749 O O . ARG A 1 93 ? 3.859 7.475 8.966 1.00 77.06 93 ARG A O 1
ATOM 756 N N . ALA A 1 94 ? 2.924 6.654 10.853 1.00 78.75 94 ALA A N 1
ATOM 757 C CA . ALA A 1 94 ? 1.626 6.321 10.290 1.00 78.75 94 ALA A CA 1
ATOM 758 C C . ALA A 1 94 ? 0.523 6.727 11.265 1.00 78.75 94 ALA A C 1
ATOM 760 O O . ALA A 1 94 ? 0.614 6.453 12.464 1.00 78.75 94 ALA A O 1
ATOM 761 N N . PHE A 1 95 ? -0.513 7.365 10.735 1.00 75.75 95 PHE A N 1
ATOM 762 C CA . PHE A 1 95 ? -1.679 7.803 11.491 1.00 75.75 95 PHE A CA 1
ATOM 763 C C . PHE A 1 95 ? -2.935 7.289 10.798 1.00 75.75 95 PHE A C 1
ATOM 765 O O . PHE A 1 95 ? -3.019 7.340 9.570 1.00 75.75 95 PHE A O 1
ATOM 772 N N . ALA A 1 96 ? -3.899 6.824 11.584 1.00 74.00 96 ALA A N 1
ATOM 773 C CA . ALA A 1 96 ? -5.251 6.557 11.121 1.00 74.00 96 ALA A CA 1
ATOM 774 C C . ALA A 1 96 ? -6.200 7.470 11.890 1.00 74.00 96 ALA A C 1
ATOM 776 O O . ALA A 1 96 ? -6.085 7.606 13.107 1.00 74.00 96 ALA A O 1
ATOM 777 N N . ASP A 1 97 ? -7.103 8.108 11.162 1.00 68.81 97 ASP A N 1
ATOM 778 C CA . ASP A 1 97 ? -8.131 8.970 11.724 1.00 68.81 97 ASP A CA 1
ATOM 779 C C . ASP A 1 97 ? -9.405 8.769 10.911 1.00 68.81 97 ASP A C 1
ATOM 781 O O . ASP A 1 97 ? -9.434 9.068 9.720 1.00 68.81 97 ASP A O 1
ATOM 785 N N . GLY A 1 98 ? -10.427 8.229 11.576 1.00 62.28 98 GLY A N 1
ATOM 786 C CA . GLY A 1 98 ? -11.757 7.954 11.031 1.00 62.28 98 GLY A CA 1
ATOM 787 C C . GLY A 1 98 ? -11.803 7.163 9.715 1.00 62.28 98 GLY A C 1
ATOM 788 O O . GLY A 1 98 ? -10.804 6.652 9.217 1.00 62.28 98 GLY A O 1
ATOM 789 N N . ASP A 1 99 ? -13.009 7.097 9.149 1.00 55.59 99 ASP A N 1
ATOM 790 C CA . ASP A 1 99 ? -13.265 6.707 7.757 1.00 55.59 99 ASP A CA 1
ATOM 791 C C . ASP A 1 99 ? -13.457 7.984 6.928 1.00 55.59 99 ASP A C 1
ATOM 793 O O . ASP A 1 99 ? -14.561 8.302 6.469 1.00 55.59 99 ASP A O 1
ATOM 797 N N . TYR A 1 100 ? -12.418 8.807 6.812 1.00 47.31 100 TYR A N 1
ATOM 798 C CA . TYR A 1 100 ? -12.481 9.924 5.873 1.00 47.31 100 TYR A CA 1
ATOM 799 C C . TYR A 1 100 ? -12.228 9.394 4.450 1.00 47.31 100 TYR A C 1
ATOM 801 O O . TYR A 1 100 ? -11.664 8.323 4.264 1.00 47.31 100 TYR A O 1
ATOM 809 N N . GLY A 1 101 ? -12.715 10.095 3.428 1.00 41.12 101 GLY A N 1
ATOM 810 C CA . GLY A 1 101 ? -12.255 9.963 2.041 1.00 41.12 101 GLY A CA 1
ATOM 811 C C . GLY A 1 101 ? -11.221 11.061 1.802 1.00 41.12 101 GLY A C 1
ATOM 812 O O . GLY A 1 101 ? -11.403 12.165 2.324 1.00 41.12 101 GLY A O 1
ATOM 813 N N . LEU A 1 102 ? -10.125 10.786 1.084 1.00 39.16 102 LEU A N 1
ATOM 814 C CA . LEU A 1 102 ? -9.164 11.840 0.772 1.00 39.16 102 LEU A CA 1
ATOM 815 C C . LEU A 1 102 ? -9.879 12.892 -0.089 1.00 39.16 102 LEU A C 1
ATOM 817 O O . LEU A 1 102 ? -10.758 12.535 -0.881 1.00 39.16 102 LEU A O 1
ATOM 821 N N . PRO A 1 103 ? -9.547 14.183 0.068 1.00 34.91 103 PRO A N 1
ATOM 822 C CA . PRO A 1 103 ? -10.072 15.203 -0.818 1.00 34.91 103 PRO A CA 1
ATOM 823 C C . PRO A 1 103 ? -9.655 14.888 -2.258 1.00 34.91 103 PRO A C 1
ATOM 825 O O . PRO A 1 103 ? -8.477 14.684 -2.550 1.00 34.91 103 PRO A O 1
ATOM 828 N N . ASP A 1 104 ? -10.635 14.883 -3.155 1.00 37.88 104 ASP A N 1
ATOM 829 C CA . ASP A 1 104 ? -10.399 15.089 -4.576 1.00 37.88 104 ASP A CA 1
ATOM 830 C C . ASP A 1 104 ? -9.766 16.482 -4.741 1.00 37.88 104 ASP A C 1
ATOM 832 O O . ASP A 1 104 ? -10.389 17.502 -4.433 1.00 37.88 104 ASP A O 1
ATOM 836 N N . ILE A 1 105 ? -8.493 16.533 -5.143 1.00 40.22 105 ILE A N 1
ATOM 837 C CA . ILE A 1 105 ? -7.756 17.791 -5.354 1.00 40.22 105 ILE A CA 1
ATOM 838 C C . ILE A 1 105 ? -8.133 18.438 -6.704 1.00 40.22 105 ILE A C 1
ATOM 840 O O . ILE A 1 105 ? -7.694 19.547 -7.010 1.00 40.22 105 ILE A O 1
ATOM 844 N N . SER A 1 106 ? -9.048 17.849 -7.482 1.00 35.03 106 SER A N 1
ATOM 845 C CA . SER A 1 106 ? -9.639 18.505 -8.648 1.00 35.03 106 SER A CA 1
ATOM 846 C C . SER A 1 106 ? -10.856 19.366 -8.268 1.00 35.03 106 SER A C 1
ATOM 848 O O . SER A 1 106 ? -12.012 19.007 -8.430 1.00 35.03 106 SER A O 1
ATOM 850 N N . GLY A 1 107 ? -10.580 20.563 -7.742 1.00 35.03 107 GLY A N 1
ATOM 851 C CA . GLY A 1 107 ? -11.482 21.717 -7.840 1.00 35.03 107 GLY A CA 1
ATOM 852 C C . GLY A 1 107 ? -12.928 21.538 -7.348 1.00 35.03 107 GLY A C 1
ATOM 853 O O . GLY A 1 107 ? -13.852 21.368 -8.133 1.00 35.03 107 GLY A O 1
ATOM 854 N N . GLY A 1 108 ? -13.147 21.778 -6.054 1.00 38.75 108 GLY A N 1
ATOM 855 C CA . GLY A 1 108 ? -14.382 22.395 -5.561 1.00 38.75 108 GLY A CA 1
ATOM 856 C C . GLY A 1 108 ? -15.665 21.560 -5.632 1.00 38.75 108 GLY A C 1
ATOM 857 O O . GLY A 1 108 ? -16.520 21.803 -6.477 1.00 38.75 108 GLY A O 1
ATOM 858 N N . LYS A 1 109 ? -15.878 20.699 -4.629 1.00 28.33 109 LYS A N 1
ATOM 859 C CA . LYS A 1 109 ? -17.120 20.596 -3.826 1.00 28.33 109 LYS A CA 1
ATOM 860 C C . LYS A 1 109 ? -16.969 19.485 -2.787 1.00 28.33 109 LYS A C 1
ATOM 862 O O . LYS A 1 109 ? -16.706 18.335 -3.114 1.00 28.33 109 LYS A O 1
ATOM 867 N N . PHE A 1 110 ? -17.179 19.834 -1.520 1.00 32.09 110 PHE A N 1
ATOM 868 C CA . PHE A 1 110 ? -17.151 18.895 -0.402 1.00 32.09 110 PHE A CA 1
ATOM 869 C C . PHE A 1 110 ? -18.363 17.951 -0.483 1.00 32.09 110 PHE A C 1
ATOM 871 O O . PHE A 1 110 ? -19.487 18.347 -0.173 1.00 32.09 110 PHE A O 1
ATOM 878 N N . ARG A 1 111 ? -18.158 16.698 -0.902 1.00 34.91 111 ARG A N 1
ATOM 879 C CA . ARG A 1 111 ? -19.104 15.602 -0.647 1.00 34.91 111 ARG A CA 1
ATOM 880 C C . ARG A 1 111 ? -18.436 14.609 0.288 1.00 34.91 111 ARG A C 1
ATOM 882 O O . ARG A 1 111 ? -17.652 13.772 -0.136 1.00 34.91 111 ARG A O 1
ATOM 889 N N . SER A 1 112 ? -18.799 14.693 1.566 1.00 32.53 112 SER A N 1
ATOM 890 C CA . SER A 1 112 ? -18.661 13.575 2.493 1.00 32.53 112 SER A CA 1
ATOM 891 C C . SER A 1 112 ? -19.550 12.441 1.984 1.00 32.53 112 SER A C 1
ATOM 893 O O . SER A 1 112 ? -20.759 12.418 2.211 1.00 32.53 112 SER A O 1
ATOM 895 N N . SER A 1 113 ? -18.975 11.529 1.209 1.00 36.59 113 SER A N 1
ATOM 896 C CA . SER A 1 113 ? -19.554 10.205 1.047 1.00 36.59 113 SER A CA 1
ATOM 897 C C . SER A 1 113 ? -18.819 9.290 2.008 1.00 36.59 113 SER A C 1
ATOM 899 O O . SER A 1 113 ? -17.667 8.951 1.748 1.00 36.59 113 SER A O 1
ATOM 901 N N . ARG A 1 114 ? -19.494 8.888 3.094 1.00 36.94 114 ARG A N 1
ATOM 902 C CA . ARG A 1 114 ? -19.187 7.632 3.787 1.00 36.94 114 ARG A CA 1
ATOM 903 C C . ARG A 1 114 ? -19.187 6.539 2.723 1.00 36.94 114 ARG A C 1
ATOM 905 O O . ARG A 1 114 ? -20.251 6.081 2.314 1.00 36.94 114 ARG A O 1
ATOM 912 N N . LYS A 1 115 ? -18.014 6.205 2.199 1.00 38.12 115 LYS A N 1
ATOM 913 C CA . LYS A 1 115 ? -17.820 4.981 1.441 1.00 38.12 115 LYS A CA 1
ATOM 914 C C . LYS A 1 115 ? -17.258 3.995 2.443 1.00 38.12 115 LYS A C 1
ATOM 916 O O . LYS A 1 115 ? -16.133 4.154 2.904 1.00 38.12 115 LYS A O 1
ATOM 921 N N . GLU A 1 116 ? -18.105 3.056 2.840 1.00 34.88 116 GLU A N 1
ATOM 922 C CA . GLU A 1 116 ? -17.713 1.894 3.627 1.00 34.88 116 GLU A CA 1
ATOM 923 C C . GLU A 1 116 ? -16.452 1.287 2.984 1.00 34.88 116 GLU A C 1
ATOM 925 O O . GLU A 1 116 ? -16.472 0.922 1.809 1.00 34.88 116 GLU A O 1
ATOM 930 N N . GLY A 1 117 ? -15.334 1.279 3.717 1.00 38.91 117 GLY A N 1
ATOM 931 C CA . GLY A 1 117 ? -14.068 0.686 3.268 1.00 38.91 117 GLY A CA 1
ATOM 932 C C . GLY A 1 117 ? -12.987 1.638 2.737 1.00 38.91 117 GLY A C 1
ATOM 933 O O . GLY A 1 117 ? -11.991 1.154 2.202 1.00 38.91 117 GLY A O 1
ATOM 934 N N . ALA A 1 118 ? -13.122 2.963 2.872 1.00 42.47 118 ALA A N 1
ATOM 935 C CA . ALA A 1 118 ? -1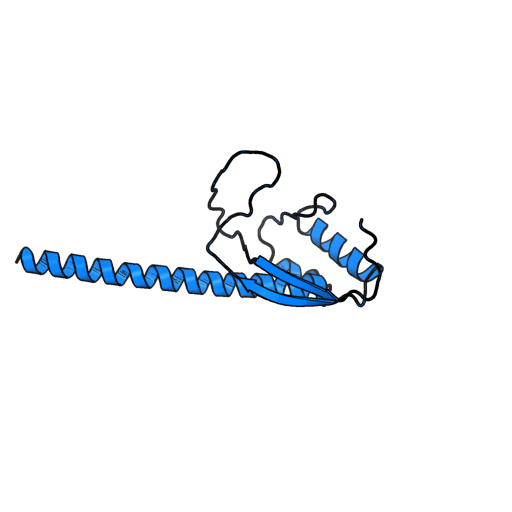2.021 3.881 2.558 1.00 42.47 118 ALA A CA 1
ATOM 936 C C . ALA A 1 118 ? -10.911 3.800 3.628 1.00 42.47 118 ALA A C 1
ATOM 938 O O . ALA A 1 118 ? -10.954 4.476 4.652 1.00 42.47 118 ALA A O 1
ATOM 939 N N . LEU A 1 119 ? -9.903 2.960 3.386 1.00 48.31 119 LEU A N 1
ATOM 940 C CA . LEU A 1 119 ? -8.659 2.935 4.156 1.00 48.31 119 LEU A CA 1
ATOM 941 C C . LEU A 1 119 ? -7.884 4.239 3.922 1.00 48.31 119 LEU A C 1
ATOM 943 O O . LEU A 1 119 ? -7.184 4.374 2.920 1.00 48.31 119 LEU A O 1
ATOM 947 N N . ILE A 1 120 ? -7.978 5.192 4.851 1.00 49.78 120 ILE A N 1
ATOM 948 C CA . ILE A 1 120 ? -7.021 6.300 4.927 1.00 49.78 120 ILE A CA 1
ATOM 949 C C . ILE A 1 120 ? -6.076 6.047 6.084 1.00 49.78 120 ILE A C 1
ATOM 951 O O . ILE A 1 120 ? -6.435 6.202 7.249 1.00 49.78 120 ILE A O 1
ATOM 955 N N . ALA A 1 121 ? -4.832 5.730 5.747 1.00 51.22 121 ALA A N 1
ATOM 956 C CA . ALA A 1 121 ? -3.724 6.001 6.640 1.00 51.22 121 ALA A CA 1
ATOM 957 C C . ALA A 1 121 ? -2.814 7.030 5.976 1.00 51.22 121 ALA A C 1
ATOM 959 O O . ALA A 1 121 ? -2.413 6.885 4.820 1.00 51.22 121 ALA A O 1
ATOM 960 N N . PHE A 1 122 ? -2.487 8.080 6.721 1.00 54.72 122 PHE A N 1
ATOM 961 C CA . PHE A 1 122 ? -1.478 9.038 6.304 1.00 54.72 122 PHE A CA 1
ATOM 962 C C . PHE A 1 122 ? -0.115 8.455 6.654 1.00 54.72 122 PHE A C 1
ATOM 964 O O . PHE A 1 122 ? 0.202 8.257 7.831 1.00 54.72 122 PHE A O 1
ATOM 971 N N . LEU A 1 123 ? 0.683 8.167 5.630 1.00 57.28 123 LEU A N 1
ATOM 972 C CA . LEU A 1 123 ? 2.053 7.704 5.787 1.00 57.28 123 LEU A CA 1
ATOM 973 C C . LEU A 1 123 ? 3.008 8.876 5.576 1.00 57.28 123 LEU A C 1
ATOM 975 O O . LEU A 1 123 ? 2.999 9.514 4.525 1.00 57.28 123 LEU A O 1
ATOM 979 N N . GLN A 1 124 ? 3.872 9.133 6.555 1.00 48.75 124 GLN A N 1
ATOM 980 C CA . GLN A 1 124 ? 5.073 9.921 6.312 1.00 48.75 124 GLN A CA 1
ATOM 981 C C . GLN A 1 124 ? 6.217 8.965 5.986 1.00 48.75 124 GLN A C 1
ATOM 983 O O . GLN A 1 124 ? 6.637 8.170 6.833 1.00 48.75 124 GLN A O 1
ATOM 988 N N . ILE A 1 125 ? 6.720 9.061 4.759 1.00 57.62 125 ILE A N 1
ATOM 989 C CA . ILE A 1 125 ? 7.643 8.087 4.180 1.00 57.62 125 ILE A CA 1
ATOM 990 C C . ILE A 1 125 ? 8.940 8.786 3.797 1.00 57.62 125 ILE A C 1
ATOM 992 O O . ILE A 1 125 ? 8.913 9.810 3.117 1.00 57.62 125 ILE A O 1
ATOM 996 N N . ASN A 1 126 ? 10.068 8.204 4.200 1.00 45.59 126 ASN A N 1
ATOM 997 C CA . ASN A 1 126 ? 11.358 8.525 3.607 1.00 45.59 126 ASN A CA 1
ATOM 998 C C . ASN A 1 126 ? 11.674 7.440 2.579 1.00 45.59 126 ASN A C 1
ATOM 1000 O O . ASN A 1 126 ? 11.861 6.274 2.927 1.00 45.59 126 ASN A O 1
ATOM 1004 N N . CYS A 1 127 ? 11.725 7.826 1.308 1.00 50.91 127 CYS A N 1
ATOM 1005 C CA . CYS A 1 127 ? 12.175 6.929 0.256 1.00 50.91 127 CYS A CA 1
ATOM 1006 C C . CYS A 1 127 ? 13.705 6.952 0.235 1.00 50.91 127 CYS A C 1
ATOM 1008 O O . CYS A 1 127 ? 14.305 7.998 -0.018 1.00 50.91 127 CYS A O 1
ATOM 1010 N N . VAL A 1 128 ? 14.342 5.819 0.526 1.00 49.56 128 VAL A N 1
ATOM 1011 C CA . VAL A 1 128 ? 15.787 5.663 0.355 1.00 49.56 128 VAL A CA 1
ATOM 1012 C C . VAL A 1 128 ? 15.987 5.031 -1.017 1.00 49.56 128 VAL A C 1
ATOM 1014 O O . VAL A 1 128 ? 16.039 3.814 -1.172 1.00 49.56 128 VAL A O 1
ATOM 1017 N N . SER A 1 129 ? 16.043 5.880 -2.040 1.00 48.97 129 SER A N 1
ATOM 1018 C CA . SER A 1 129 ? 16.512 5.492 -3.368 1.00 48.97 129 SER A CA 1
ATOM 1019 C C . SER A 1 129 ? 17.912 6.059 -3.557 1.00 48.97 129 SER A C 1
ATOM 1021 O O . SER A 1 129 ? 18.114 7.267 -3.467 1.00 48.97 129 SER A O 1
ATOM 1023 N N . THR A 1 130 ? 18.890 5.200 -3.838 1.00 44.66 130 THR A N 1
ATOM 1024 C CA . THR A 1 130 ? 20.248 5.607 -4.237 1.00 44.66 130 THR A CA 1
ATOM 1025 C C . THR A 1 130 ? 20.312 6.125 -5.678 1.00 44.66 130 THR A C 1
ATOM 1027 O O . THR A 1 130 ? 21.402 6.377 -6.185 1.00 44.66 130 THR A O 1
ATOM 1030 N N . TYR A 1 131 ? 19.169 6.272 -6.355 1.00 46.97 131 TYR A N 1
ATOM 1031 C CA . TYR A 1 131 ? 19.085 6.728 -7.739 1.00 46.97 131 TYR A CA 1
ATOM 1032 C C . TYR A 1 131 ? 18.413 8.103 -7.817 1.00 46.97 131 TYR A C 1
ATOM 1034 O O . TYR A 1 131 ? 17.412 8.322 -7.126 1.00 46.97 131 TYR A O 1
ATOM 1042 N N . PRO A 1 132 ? 18.932 9.028 -8.649 1.00 43.97 132 PRO A N 1
ATOM 1043 C CA . PRO A 1 132 ? 18.332 10.343 -8.826 1.00 43.97 132 PRO A CA 1
ATOM 1044 C C . PRO A 1 132 ? 16.881 10.199 -9.300 1.00 43.97 132 PRO A C 1
ATOM 1046 O O . PRO A 1 132 ? 16.574 9.431 -10.213 1.00 43.97 132 PRO A O 1
ATOM 1049 N N . TYR A 1 133 ? 15.989 10.920 -8.625 1.00 41.41 133 TYR A N 1
ATOM 1050 C CA . TYR A 1 133 ? 14.560 10.964 -8.907 1.00 41.41 133 TYR A CA 1
ATOM 1051 C C . TYR A 1 133 ? 14.332 11.716 -10.226 1.00 41.41 133 TYR A C 1
ATOM 1053 O O . TYR A 1 133 ? 14.187 12.936 -10.238 1.00 41.41 133 TYR A O 1
ATOM 1061 N N . ASN A 1 134 ? 14.336 10.994 -11.343 1.00 40.06 134 ASN A N 1
ATOM 1062 C CA . ASN A 1 134 ? 13.898 11.515 -12.634 1.00 40.06 134 ASN A CA 1
ATOM 1063 C C . ASN A 1 134 ? 12.413 11.168 -12.743 1.00 40.06 134 ASN A C 1
ATOM 1065 O O . ASN A 1 134 ? 12.076 10.001 -12.921 1.00 40.06 134 ASN A O 1
ATOM 1069 N N . GLY A 1 135 ? 11.543 12.152 -12.505 1.00 38.31 135 GLY A N 1
ATOM 1070 C CA . GLY A 1 135 ? 10.091 11.973 -12.543 1.00 38.31 135 GLY A CA 1
ATOM 1071 C C . GLY A 1 135 ? 9.602 11.299 -13.831 1.00 38.31 135 GLY A C 1
ATOM 1072 O O . GLY A 1 135 ? 10.278 11.362 -14.858 1.00 38.31 135 GLY A O 1
ATOM 1073 N N . PHE A 1 136 ? 8.444 10.642 -13.723 1.00 45.03 136 PHE A N 1
ATOM 1074 C CA . PHE A 1 136 ? 7.687 10.064 -14.838 1.00 45.03 136 PHE A CA 1
ATOM 1075 C C . PHE A 1 136 ? 7.445 11.065 -15.969 1.00 45.03 136 PHE A C 1
ATOM 1077 O O . PHE A 1 136 ? 7.150 12.242 -15.650 1.00 45.03 136 PHE A O 1
#

Radius of gyration: 20.73 Å; chains: 1; bounding box: 60×33×56 Å

Sequence (136 aa):
MKRLVSKFVVITSLLMINSVYAINYNQQEINKQNVLEFYDKAINQKDFAAAQKYLGSHYTQHNPLAADGAEGLKAFIQYLKDNYPNAHSEIKRAFADGDYGLPDISGGKFRSSRKEGALIAFLQINCVSTYPYNGF